Protein AF-A0A6P8ZW72-F1 (afdb_monomer)

InterPro domains:
  IPR004217 Tim10-like [PF02953] (4-63)
  IPR035427 Tim10-like domain superfamily [G3DSA:1.10.287.810] (1-94)
  IPR035427 Tim10-like domain superfamily [SSF144122] (9-77)
  IPR050673 Mitochondrial import inner membrane translocase subunit [PTHR13172] (3-97)

Foldseek 3Di:
DVVVVVVVVVVVVVLVVVLVVVLCVPQPDDDPDPDDDPSSVVSSVVSSVVSVVVVVVVVVVCVVCVVVVVVVVVVVVVVVVVVVVVVVVVPDDPPDDDDD

Structure (mmCIF, N/CA/C/O backbone):
data_AF-A0A6P8ZW72-F1
#
_entry.id   AF-A0A6P8ZW72-F1
#
loop_
_atom_site.group_PDB
_atom_site.id
_atom_site.type_symbol
_atom_site.label_atom_id
_atom_site.label_alt_id
_atom_site.label_comp_id
_atom_site.label_asym_id
_atom_site.label_entity_id
_atom_site.label_seq_id
_atom_site.pdbx_PDB_ins_code
_atom_site.Cartn_x
_atom_site.Cartn_y
_atom_site.Cartn_z
_atom_site.occupancy
_atom_site.B_iso_or_equiv
_atom_site.aut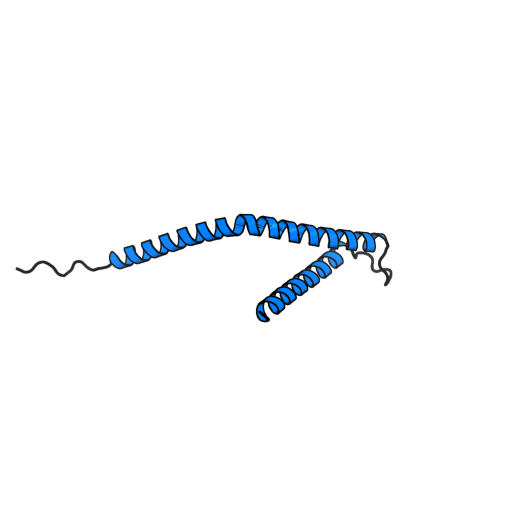h_seq_id
_atom_site.auth_comp_id
_atom_site.auth_asym_id
_atom_site.auth_atom_id
_atom_site.pdbx_PDB_model_num
ATOM 1 N N . MET A 1 1 ? 2.221 22.274 14.018 1.00 61.94 1 MET A N 1
ATOM 2 C CA . MET A 1 1 ? 1.961 21.868 12.617 1.00 61.94 1 MET A CA 1
ATOM 3 C C . MET A 1 1 ? 3.119 21.072 12.019 1.00 61.94 1 MET A C 1
ATOM 5 O O . MET A 1 1 ? 2.855 20.032 11.436 1.00 61.94 1 MET A O 1
ATOM 9 N N . GLU A 1 2 ? 4.376 21.474 12.228 1.00 83.38 2 GLU A N 1
ATOM 10 C CA . GLU A 1 2 ? 5.557 20.802 11.647 1.00 83.38 2 GLU A CA 1
ATOM 11 C C . GLU A 1 2 ? 5.722 19.316 12.040 1.00 83.38 2 GLU A C 1
ATOM 13 O O . GLU A 1 2 ? 6.011 18.479 11.189 1.00 83.38 2 GLU A O 1
ATOM 18 N N . GLN A 1 3 ? 5.423 18.942 13.295 1.00 86.31 3 GLN A N 1
ATOM 19 C CA . GLN A 1 3 ? 5.537 17.545 13.752 1.00 86.31 3 GLN A CA 1
ATOM 20 C C . GLN A 1 3 ? 4.623 16.558 13.005 1.00 86.31 3 GLN A C 1
ATOM 22 O O . GLN A 1 3 ? 5.002 15.405 12.803 1.00 86.31 3 GLN A O 1
ATOM 27 N N . ASN A 1 4 ? 3.438 16.995 12.566 1.00 89.94 4 ASN A N 1
ATOM 28 C CA . ASN A 1 4 ? 2.517 16.123 11.832 1.00 89.94 4 ASN A CA 1
ATOM 29 C C . ASN A 1 4 ? 3.032 15.856 10.415 1.00 89.94 4 ASN A C 1
ATOM 31 O O . ASN A 1 4 ? 2.969 14.725 9.945 1.00 89.94 4 ASN A O 1
ATOM 35 N N . ALA A 1 5 ? 3.598 16.873 9.760 1.00 92.25 5 ALA A N 1
ATOM 36 C CA . ALA A 1 5 ? 4.204 16.718 8.442 1.00 92.25 5 ALA A CA 1
ATOM 37 C C . ALA A 1 5 ? 5.413 15.768 8.487 1.00 92.25 5 ALA A C 1
ATOM 39 O O . ALA A 1 5 ? 5.516 14.873 7.651 1.00 92.25 5 ALA A O 1
ATOM 40 N N . LEU A 1 6 ? 6.273 15.901 9.505 1.00 93.94 6 LEU A N 1
ATOM 41 C CA . LEU A 1 6 ? 7.422 15.010 9.706 1.00 93.94 6 LEU A CA 1
ATOM 42 C C . LEU A 1 6 ? 7.001 13.559 9.967 1.00 93.94 6 LEU A C 1
ATOM 44 O O . LEU A 1 6 ? 7.606 12.637 9.421 1.00 93.94 6 LEU A O 1
ATOM 48 N N . ARG A 1 7 ? 5.946 13.344 10.765 1.00 93.94 7 ARG A N 1
ATOM 49 C CA . ARG A 1 7 ? 5.382 12.007 10.996 1.00 93.94 7 ARG A CA 1
ATOM 50 C C . ARG A 1 7 ? 4.851 11.394 9.700 1.00 93.94 7 ARG A C 1
ATOM 52 O O . ARG A 1 7 ? 5.284 10.310 9.334 1.00 93.94 7 ARG A O 1
ATOM 59 N N . ASN A 1 8 ? 4.008 12.122 8.970 1.00 92.44 8 ASN A N 1
ATOM 60 C CA . ASN A 1 8 ? 3.440 11.649 7.705 1.00 92.44 8 ASN A CA 1
ATOM 61 C C . ASN A 1 8 ? 4.529 11.308 6.677 1.00 92.44 8 ASN A C 1
ATOM 63 O O . ASN A 1 8 ? 4.420 10.321 5.953 1.00 92.44 8 ASN A O 1
ATOM 67 N N . PHE A 1 9 ? 5.599 12.106 6.626 1.00 95.56 9 PHE A N 1
ATOM 68 C CA . PHE A 1 9 ? 6.725 11.847 5.737 1.00 95.56 9 PHE A CA 1
ATOM 69 C C . PHE A 1 9 ? 7.497 10.585 6.135 1.00 95.56 9 PHE A C 1
ATOM 71 O 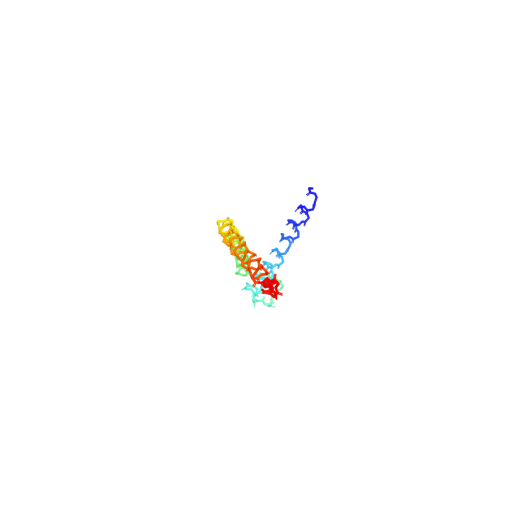O . PHE A 1 9 ? 7.825 9.765 5.279 1.00 95.56 9 PHE A O 1
ATOM 78 N N . LYS A 1 10 ? 7.739 10.384 7.436 1.00 96.31 10 LYS A N 1
ATOM 79 C CA . LYS A 1 10 ? 8.352 9.153 7.947 1.00 96.31 10 LYS A CA 1
ATOM 80 C C . LYS A 1 10 ? 7.515 7.923 7.589 1.00 96.31 10 LYS A C 1
ATOM 82 O O . LYS A 1 10 ? 8.076 6.938 7.113 1.00 96.31 10 LYS A O 1
ATOM 87 N N . ASP A 1 11 ? 6.202 7.994 7.775 1.00 94.19 11 ASP A N 1
ATOM 88 C CA . ASP A 1 11 ? 5.290 6.885 7.486 1.00 94.19 11 ASP A CA 1
ATOM 89 C C . ASP A 1 11 ? 5.264 6.572 5.978 1.00 94.19 11 ASP A C 1
ATOM 91 O O . ASP A 1 11 ? 5.315 5.409 5.573 1.00 94.19 11 ASP A O 1
ATOM 95 N N . PHE A 1 12 ? 5.292 7.606 5.128 1.00 95.25 12 PHE A N 1
ATOM 96 C CA . PHE A 1 12 ? 5.430 7.449 3.679 1.00 95.25 12 PHE A CA 1
ATOM 97 C C . PHE A 1 12 ? 6.735 6.740 3.291 1.00 95.25 12 PHE A C 1
ATOM 99 O O . PHE A 1 12 ? 6.709 5.798 2.500 1.00 95.25 12 PHE A O 1
ATOM 106 N N . LEU A 1 13 ? 7.872 7.146 3.864 1.00 96.56 13 LEU A N 1
ATOM 107 C CA . LEU A 1 13 ? 9.162 6.508 3.587 1.00 96.56 13 LEU A CA 1
ATOM 108 C C . LEU A 1 13 ? 9.194 5.048 4.048 1.00 96.56 13 LEU A C 1
ATOM 110 O O . LEU A 1 13 ? 9.747 4.192 3.358 1.00 96.56 13 LEU A O 1
ATOM 114 N N . GLN A 1 14 ? 8.585 4.741 5.194 1.00 96.38 14 GLN A N 1
ATOM 115 C CA . GLN A 1 14 ? 8.460 3.363 5.665 1.00 96.38 14 GLN A CA 1
ATOM 116 C C . GLN A 1 14 ? 7.638 2.510 4.692 1.00 96.38 14 GLN A C 1
ATOM 118 O O . GLN A 1 14 ? 8.069 1.411 4.340 1.00 96.38 14 GLN A O 1
ATOM 123 N N . LEU A 1 15 ? 6.509 3.032 4.202 1.00 95.81 15 LEU A N 1
ATOM 124 C CA . LEU A 1 15 ? 5.691 2.355 3.197 1.00 95.81 15 LEU A CA 1
ATOM 125 C C . LEU A 1 15 ? 6.455 2.153 1.883 1.00 95.81 15 LEU A C 1
ATOM 127 O O . LEU A 1 15 ? 6.416 1.060 1.319 1.00 95.81 15 LEU A O 1
ATOM 131 N N . TYR A 1 16 ? 7.171 3.179 1.415 1.00 97.25 16 TYR A N 1
ATOM 132 C CA . TYR A 1 16 ? 7.986 3.107 0.204 1.00 97.25 16 TYR A CA 1
ATOM 133 C C . TYR A 1 16 ? 9.052 2.010 0.308 1.00 97.25 16 TYR A C 1
ATOM 135 O O . TYR A 1 16 ? 9.156 1.166 -0.584 1.00 97.25 16 TYR A O 1
ATOM 143 N N . ASN A 1 17 ? 9.800 1.972 1.414 1.00 97.25 17 ASN A N 1
ATOM 144 C CA . ASN A 1 17 ? 10.842 0.969 1.636 1.00 97.25 17 ASN A CA 1
ATOM 145 C C . ASN A 1 17 ? 10.264 -0.449 1.689 1.00 97.25 17 ASN A C 1
ATOM 147 O O . ASN A 1 17 ? 10.791 -1.359 1.050 1.00 97.25 17 ASN A O 1
ATOM 151 N N . TYR A 1 18 ? 9.152 -0.630 2.404 1.00 97.00 18 TYR A N 1
ATOM 152 C CA . TYR A 1 18 ? 8.477 -1.922 2.497 1.00 97.00 18 TYR A CA 1
ATOM 153 C C . TYR A 1 18 ? 7.954 -2.406 1.137 1.00 97.00 18 TYR A C 1
ATOM 155 O O . TYR A 1 18 ? 8.165 -3.562 0.764 1.00 97.00 18 TYR A O 1
ATOM 163 N N . MET A 1 19 ? 7.306 -1.519 0.377 1.00 97.31 19 MET A N 1
ATOM 164 C CA . MET A 1 19 ? 6.806 -1.819 -0.965 1.00 97.31 19 MET A CA 1
ATOM 165 C C . MET A 1 19 ? 7.953 -2.183 -1.912 1.00 97.31 19 MET A C 1
ATOM 167 O O . MET A 1 19 ? 7.866 -3.186 -2.613 1.00 97.31 19 MET A O 1
ATOM 171 N N . SER A 1 20 ? 9.041 -1.411 -1.890 1.00 97.38 20 SER A N 1
ATOM 172 C CA . SER A 1 20 ? 10.208 -1.631 -2.752 1.00 97.38 20 SER A CA 1
ATOM 173 C C . SER A 1 20 ? 10.854 -2.990 -2.479 1.00 97.38 20 SER A C 1
ATOM 175 O O . SER A 1 20 ? 11.082 -3.760 -3.408 1.00 97.38 20 SER A O 1
ATOM 177 N N . HIS A 1 21 ? 11.069 -3.325 -1.202 1.00 97.81 21 HIS A N 1
ATOM 178 C CA . HIS A 1 21 ? 11.596 -4.629 -0.794 1.00 97.81 21 HIS A CA 1
ATOM 179 C C . HIS A 1 21 ? 10.676 -5.781 -1.226 1.00 97.81 21 HIS A C 1
ATOM 181 O O . HIS A 1 21 ? 11.130 -6.768 -1.799 1.00 97.81 21 HIS A O 1
ATOM 187 N N . THR A 1 22 ? 9.370 -5.645 -0.987 1.00 97.88 22 THR A N 1
ATOM 188 C CA . THR A 1 22 ? 8.387 -6.690 -1.305 1.00 97.88 22 THR A CA 1
ATOM 189 C C . THR A 1 22 ? 8.269 -6.928 -2.809 1.00 97.88 22 THR A C 1
ATOM 191 O O . THR A 1 22 ? 8.238 -8.076 -3.249 1.00 97.88 22 THR A O 1
ATOM 194 N N . CYS A 1 23 ? 8.222 -5.865 -3.615 1.00 98.19 23 CYS A N 1
ATOM 195 C CA . CYS A 1 23 ? 8.135 -6.005 -5.066 1.00 98.19 23 CYS A CA 1
ATOM 196 C C . CYS A 1 23 ? 9.431 -6.556 -5.662 1.00 98.19 23 CYS A C 1
ATOM 198 O O . CYS A 1 23 ? 9.355 -7.412 -6.536 1.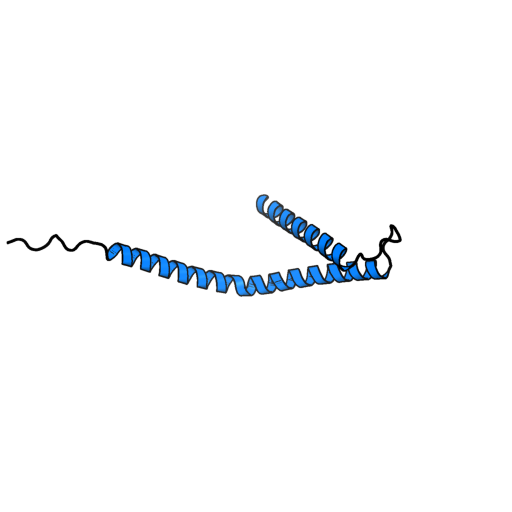00 98.19 23 CYS A O 1
ATOM 200 N N . PHE A 1 24 ? 10.600 -6.155 -5.153 1.00 97.50 24 PHE A N 1
ATOM 201 C CA . PHE A 1 24 ? 11.869 -6.750 -5.572 1.00 97.50 24 PHE A CA 1
ATOM 202 C C . PHE A 1 24 ? 11.894 -8.261 -5.304 1.00 97.50 24 PHE A C 1
ATOM 204 O O . PHE A 1 24 ? 12.115 -9.036 -6.226 1.00 97.50 24 PHE A O 1
ATOM 211 N N . GLN A 1 25 ? 11.572 -8.686 -4.077 1.00 97.38 25 GLN A N 1
ATOM 212 C CA . GLN A 1 25 ? 11.605 -10.101 -3.689 1.00 97.38 25 GLN A CA 1
ATOM 213 C C . GLN A 1 25 ? 10.617 -10.978 -4.481 1.00 97.38 25 GLN A C 1
ATOM 215 O O . GLN A 1 25 ? 10.878 -12.161 -4.683 1.00 97.38 25 GLN A O 1
ATOM 220 N N . ASN A 1 26 ? 9.479 -10.421 -4.904 1.00 97.25 26 ASN A N 1
ATOM 221 C CA . ASN A 1 26 ? 8.436 -11.179 -5.599 1.00 97.25 26 ASN A CA 1
ATOM 222 C C . ASN A 1 26 ? 8.552 -11.144 -7.129 1.00 97.25 26 ASN A C 1
ATOM 224 O O . ASN A 1 26 ? 8.090 -12.081 -7.777 1.00 97.25 26 ASN A O 1
ATOM 228 N N . CYS A 1 27 ? 9.095 -10.066 -7.704 1.00 97.94 27 CYS A N 1
ATOM 229 C CA . CYS A 1 27 ? 9.103 -9.854 -9.152 1.00 97.94 27 CYS A CA 1
ATOM 230 C C . CYS A 1 27 ? 10.476 -10.025 -9.798 1.00 97.94 27 CYS A C 1
ATOM 232 O O . CYS A 1 27 ? 10.515 -10.439 -10.949 1.00 97.94 27 CYS A O 1
ATOM 234 N N . VAL A 1 28 ? 11.573 -9.712 -9.099 1.00 96.62 28 VAL A N 1
ATOM 235 C CA . VAL A 1 28 ? 12.920 -9.829 -9.671 1.00 96.62 28 VAL A CA 1
ATOM 236 C C . VAL A 1 28 ? 13.445 -11.227 -9.389 1.00 96.62 28 VAL A C 1
ATOM 238 O O . VAL A 1 28 ? 13.759 -11.576 -8.250 1.00 96.62 28 VAL A O 1
ATOM 241 N N . ASN A 1 29 ? 13.491 -12.046 -10.432 1.00 94.50 29 ASN A N 1
ATOM 242 C CA . ASN A 1 29 ? 13.863 -13.455 -10.348 1.00 94.50 29 ASN A CA 1
ATOM 243 C C . ASN A 1 29 ? 14.972 -13.836 -11.338 1.00 94.50 29 ASN A C 1
ATOM 245 O O . ASN A 1 29 ? 15.594 -14.889 -11.177 1.00 94.50 29 ASN A O 1
ATOM 249 N N . ASN A 1 30 ? 15.252 -12.979 -12.319 1.00 92.69 30 ASN A N 1
ATOM 250 C CA . ASN A 1 30 ? 16.264 -13.188 -13.330 1.00 92.69 30 ASN A CA 1
ATOM 251 C C . ASN A 1 30 ? 17.480 -12.292 -13.059 1.00 92.69 30 ASN A C 1
ATOM 253 O O . ASN A 1 30 ? 17.387 -11.072 -13.020 1.00 92.69 30 ASN A O 1
ATOM 257 N N . PHE A 1 31 ? 18.651 -12.916 -12.919 1.00 94.94 31 PHE A N 1
ATOM 258 C CA . PHE A 1 31 ? 19.919 -12.222 -12.672 1.00 94.94 31 PHE A CA 1
ATOM 259 C C . PHE A 1 31 ? 20.947 -12.447 -13.793 1.00 94.94 31 PHE A C 1
ATOM 261 O O . PHE A 1 31 ? 22.146 -12.268 -13.581 1.00 94.94 31 PHE A O 1
ATOM 268 N N . TYR A 1 32 ? 20.505 -12.862 -14.987 1.00 93.62 32 TYR A N 1
ATOM 269 C CA . TYR A 1 32 ? 21.387 -13.042 -16.146 1.00 93.62 32 TYR A CA 1
ATOM 270 C C . TYR A 1 32 ? 21.803 -11.708 -16.792 1.00 93.62 32 TYR A C 1
ATOM 272 O O . TYR A 1 32 ? 22.854 -11.646 -17.432 1.00 93.62 32 TYR A O 1
ATOM 280 N N . SER A 1 33 ? 21.018 -10.641 -16.613 1.00 93.06 33 SER A N 1
ATOM 281 C CA . SER A 1 33 ? 21.302 -9.278 -17.079 1.00 93.06 33 SER A CA 1
ATOM 282 C C . SER A 1 33 ? 21.219 -8.267 -15.93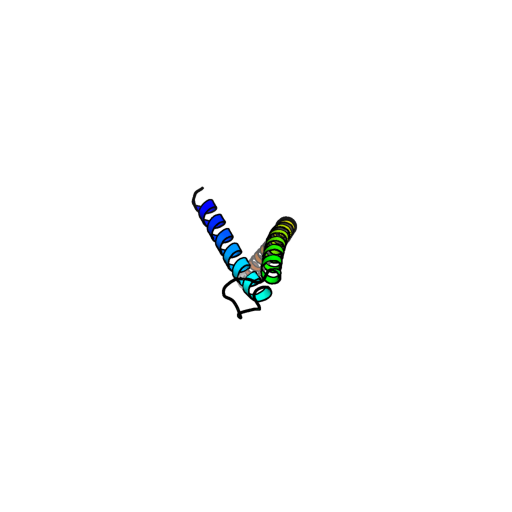9 1.00 93.06 33 SER A C 1
ATOM 284 O O . SER A 1 33 ? 20.631 -8.523 -14.893 1.00 93.06 33 SER A O 1
ATOM 286 N N . ARG A 1 34 ? 21.832 -7.095 -16.144 1.00 93.56 34 ARG A N 1
ATOM 287 C CA . ARG A 1 34 ? 21.706 -5.958 -15.221 1.00 93.56 34 ARG A CA 1
ATOM 288 C C . ARG A 1 34 ? 20.355 -5.247 -15.356 1.00 93.56 34 ARG A C 1
ATOM 290 O O . ARG A 1 34 ? 19.887 -4.659 -14.386 1.00 93.56 34 ARG A O 1
ATOM 297 N N . ASP A 1 35 ? 19.783 -5.272 -16.553 1.00 94.88 35 ASP A N 1
ATOM 298 C CA . ASP A 1 35 ? 18.487 -4.671 -16.850 1.00 94.88 35 ASP A CA 1
ATOM 299 C C . ASP A 1 35 ? 17.361 -5.655 -16.519 1.00 94.88 35 ASP A C 1
ATOM 301 O O . ASP A 1 35 ? 17.555 -6.870 -16.644 1.00 94.88 35 ASP A O 1
ATOM 305 N N . LEU A 1 36 ? 16.206 -5.120 -16.110 1.00 94.19 36 LEU A N 1
ATOM 306 C CA . LEU A 1 36 ? 15.008 -5.920 -15.862 1.00 94.19 36 LEU A CA 1
ATOM 307 C C . LEU A 1 36 ? 14.476 -6.489 -17.177 1.00 94.19 36 LEU A C 1
ATOM 309 O O . LEU A 1 36 ? 14.469 -5.818 -18.212 1.00 94.19 36 LEU A O 1
ATOM 313 N N . ALA A 1 37 ? 13.980 -7.720 -17.122 1.00 95.00 37 ALA A N 1
ATOM 314 C CA . ALA A 1 37 ? 13.226 -8.282 -18.231 1.00 95.00 37 ALA A CA 1
ATOM 315 C C . ALA A 1 37 ? 11.811 -7.664 -18.303 1.00 95.00 37 ALA A C 1
ATOM 317 O O . ALA A 1 37 ? 11.265 -7.180 -17.311 1.00 95.00 37 ALA A O 1
ATOM 318 N N . SER A 1 38 ? 11.193 -7.666 -19.489 1.00 95.69 38 SER A N 1
ATOM 319 C CA . SER A 1 38 ? 9.891 -7.007 -19.721 1.00 95.69 38 SER A CA 1
ATOM 320 C C . SER A 1 38 ? 8.758 -7.550 -18.832 1.00 95.69 38 SER A C 1
ATOM 322 O O . SER A 1 38 ? 7.836 -6.819 -18.462 1.00 95.69 38 SER A O 1
ATOM 324 N N . ASP A 1 39 ? 8.820 -8.829 -18.473 1.00 96.06 39 ASP A N 1
ATOM 325 C CA . ASP A 1 39 ? 7.914 -9.478 -17.530 1.00 96.06 39 ASP A CA 1
ATOM 326 C C . ASP A 1 39 ? 8.138 -9.010 -16.084 1.00 96.06 39 ASP A C 1
ATOM 328 O O . ASP A 1 39 ? 7.161 -8.755 -15.374 1.00 96.06 39 ASP A O 1
ATOM 332 N N . GLU A 1 40 ? 9.392 -8.824 -15.666 1.00 97.38 40 GLU A N 1
ATOM 333 C CA . GLU A 1 40 ? 9.739 -8.261 -14.355 1.00 97.38 40 GLU A CA 1
ATOM 334 C C . GLU A 1 40 ? 9.281 -6.801 -14.236 1.00 97.38 40 GLU A C 1
ATOM 336 O O . GLU A 1 40 ? 8.675 -6.430 -13.229 1.00 97.38 40 GLU A O 1
ATOM 341 N N . GLU A 1 41 ? 9.480 -5.985 -15.278 1.00 96.88 41 GLU A N 1
ATOM 342 C CA . GLU A 1 41 ? 8.995 -4.597 -15.328 1.00 96.88 41 GLU A CA 1
ATOM 343 C C . GLU A 1 41 ? 7.471 -4.522 -15.143 1.00 96.88 41 GLU A C 1
ATOM 345 O O . GLU A 1 41 ? 6.968 -3.779 -14.293 1.00 96.88 41 GLU A O 1
ATOM 350 N N . ASN A 1 42 ? 6.725 -5.341 -15.892 1.00 98.06 42 ASN A N 1
ATOM 351 C CA . ASN A 1 42 ? 5.270 -5.417 -15.778 1.00 98.06 42 ASN A CA 1
ATOM 352 C C . ASN A 1 42 ? 4.830 -5.933 -14.394 1.00 98.06 42 ASN A C 1
ATOM 354 O O . ASN A 1 42 ? 3.874 -5.422 -13.806 1.00 98.06 42 ASN A O 1
ATOM 358 N N . CYS A 1 43 ? 5.540 -6.918 -13.832 1.00 98.25 43 CYS A N 1
ATOM 359 C CA . CYS A 1 43 ? 5.274 -7.415 -12.484 1.00 98.25 43 CYS A CA 1
ATOM 360 C C . CYS A 1 43 ? 5.447 -6.315 -11.430 1.00 98.25 43 CYS A C 1
ATOM 362 O O . CYS A 1 43 ? 4.567 -6.143 -10.58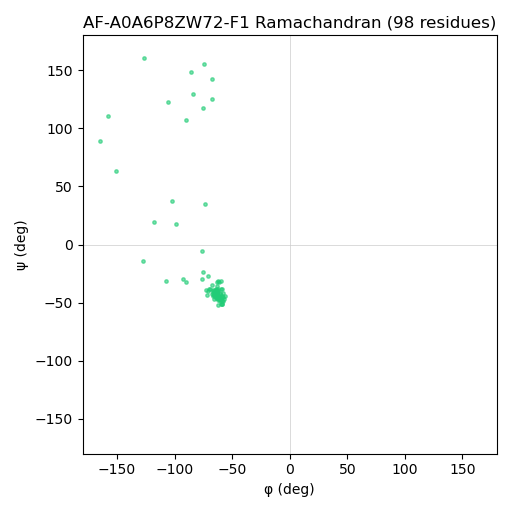2 1.00 98.25 43 CYS A O 1
ATOM 364 N N . VAL A 1 44 ? 6.538 -5.544 -11.487 1.00 98.00 44 VAL A N 1
ATOM 365 C CA . VAL A 1 44 ? 6.821 -4.468 -10.524 1.00 98.00 44 VAL A CA 1
ATOM 366 C C . VAL A 1 44 ? 5.753 -3.370 -10.590 1.00 98.00 44 VAL A C 1
ATOM 368 O O . VAL A 1 44 ? 5.268 -2.937 -9.540 1.00 98.00 44 VAL A O 1
ATOM 371 N N . ASP A 1 45 ? 5.312 -2.971 -11.787 1.00 98.06 45 ASP A N 1
ATOM 372 C CA . ASP A 1 45 ? 4.234 -1.983 -11.958 1.00 98.06 45 ASP A CA 1
ATOM 373 C C . ASP A 1 45 ? 2.903 -2.472 -11.353 1.00 98.06 45 ASP A C 1
ATOM 375 O O . ASP A 1 45 ? 2.243 -1.764 -10.579 1.00 98.06 45 ASP A O 1
ATOM 379 N N . LEU A 1 46 ? 2.524 -3.725 -11.622 1.00 98.19 46 LEU A N 1
ATOM 380 C CA . LEU A 1 46 ? 1.332 -4.337 -11.031 1.00 98.19 46 LEU A CA 1
ATOM 381 C C . LEU A 1 46 ? 1.454 -4.491 -9.510 1.00 98.19 46 LEU A C 1
ATOM 383 O O . LEU A 1 46 ? 0.482 -4.242 -8.788 1.00 98.19 46 LEU A O 1
ATOM 387 N N . CYS A 1 47 ? 2.634 -4.867 -9.015 1.00 98.31 47 CYS A N 1
ATOM 388 C CA . CYS A 1 47 ? 2.928 -4.999 -7.593 1.00 98.31 47 CYS A CA 1
ATOM 389 C C . CYS A 1 47 ? 2.730 -3.664 -6.868 1.00 98.31 47 CYS A C 1
ATOM 391 O O . CYS A 1 47 ? 1.956 -3.598 -5.908 1.00 98.31 47 CYS A O 1
ATOM 393 N N . ALA A 1 48 ? 3.327 -2.581 -7.372 1.00 97.75 48 ALA A N 1
ATOM 394 C CA . ALA A 1 48 ? 3.176 -1.245 -6.804 1.00 97.75 48 ALA A CA 1
ATOM 395 C C . ALA A 1 48 ? 1.706 -0.789 -6.808 1.00 97.75 48 ALA A C 1
ATOM 397 O O . ALA A 1 48 ? 1.170 -0.380 -5.772 1.00 97.75 48 ALA A O 1
ATOM 398 N N . LYS A 1 49 ? 0.998 -0.947 -7.938 1.00 97.94 49 LYS A N 1
ATOM 399 C CA . LYS A 1 49 ? -0.440 -0.630 -8.044 1.00 97.94 49 LYS A CA 1
ATOM 400 C C . LYS A 1 49 ? -1.278 -1.413 -7.036 1.00 97.94 49 LYS A C 1
ATOM 402 O O . LYS A 1 49 ? -2.198 -0.855 -6.430 1.00 97.94 49 LYS A O 1
ATOM 407 N N . LYS A 1 50 ? -0.984 -2.702 -6.847 1.00 98.00 50 LYS A N 1
ATOM 408 C CA . LYS A 1 50 ? -1.677 -3.557 -5.878 1.00 98.00 50 LYS A CA 1
ATOM 409 C C . LYS A 1 50 ? -1.402 -3.098 -4.449 1.00 98.00 50 LYS A C 1
ATOM 411 O O . LYS A 1 50 ? -2.359 -2.933 -3.697 1.00 98.00 50 LYS A O 1
ATOM 416 N N . HIS A 1 51 ? -0.147 -2.830 -4.093 1.00 96.94 51 HIS A N 1
ATOM 417 C CA . HIS A 1 51 ? 0.221 -2.341 -2.763 1.00 96.94 51 HIS A CA 1
ATOM 418 C C . HIS A 1 51 ? -0.475 -1.023 -2.416 1.00 96.94 51 HIS A C 1
ATOM 420 O O . HIS A 1 51 ? -1.042 -0.914 -1.332 1.00 96.94 51 HIS A O 1
ATOM 426 N N . ILE A 1 52 ? -0.522 -0.061 -3.341 1.00 96.44 52 ILE A N 1
ATOM 427 C CA . ILE A 1 52 ? -1.206 1.224 -3.121 1.00 96.44 52 ILE A CA 1
ATOM 428 C C . ILE A 1 52 ? -2.709 1.013 -2.891 1.00 96.44 52 ILE A C 1
ATOM 430 O O . ILE A 1 52 ? -3.271 1.528 -1.923 1.00 96.44 52 ILE A O 1
ATOM 434 N N . LYS A 1 53 ? -3.371 0.216 -3.742 1.00 97.69 53 LYS A N 1
ATOM 435 C CA . LYS A 1 53 ? -4.809 -0.080 -3.601 1.00 97.69 53 LYS A CA 1
ATOM 436 C C . LYS A 1 53 ? -5.122 -0.799 -2.290 1.00 97.69 53 LYS A C 1
ATOM 438 O O . LYS A 1 53 ? -6.098 -0.456 -1.626 1.00 97.69 53 LYS A O 1
ATOM 443 N N . VAL A 1 54 ? -4.299 -1.778 -1.916 1.00 96.62 54 VAL A N 1
ATOM 444 C CA . VAL A 1 54 ? -4.443 -2.510 -0.652 1.00 96.62 54 VAL A CA 1
ATOM 445 C C . VAL A 1 54 ? -4.238 -1.570 0.528 1.00 96.62 54 VAL A C 1
ATOM 447 O O . VAL A 1 54 ? -5.078 -1.558 1.419 1.00 96.62 54 VAL A O 1
ATOM 450 N N . ASN A 1 55 ? -3.202 -0.729 0.511 1.00 94.88 55 ASN A N 1
ATOM 451 C CA . ASN A 1 55 ? -2.949 0.244 1.570 1.00 94.88 55 ASN A CA 1
ATOM 452 C C . ASN A 1 55 ? -4.153 1.179 1.781 1.00 94.88 55 ASN A C 1
ATOM 454 O O . ASN A 1 55 ? -4.625 1.338 2.905 1.00 94.88 55 ASN A O 1
ATOM 458 N N . HIS A 1 56 ? -4.725 1.722 0.700 1.00 96.19 56 HIS A N 1
ATOM 459 C CA . HIS A 1 56 ? -5.933 2.548 0.788 1.00 96.19 56 HIS A CA 1
ATOM 460 C C . HIS A 1 56 ? -7.147 1.772 1.306 1.00 96.19 56 HIS A C 1
ATOM 462 O O . HIS A 1 56 ? -7.897 2.289 2.133 1.00 96.19 56 HIS A O 1
ATOM 468 N N . LYS A 1 57 ? -7.350 0.526 0.857 1.00 97.44 57 LYS A N 1
ATOM 469 C CA . LYS A 1 57 ? -8.479 -0.293 1.316 1.00 97.44 57 LYS A CA 1
ATOM 470 C C . LYS A 1 57 ? -8.359 -0.642 2.799 1.00 97.44 57 LYS A C 1
ATOM 472 O O . LYS A 1 57 ? -9.354 -0.542 3.512 1.00 97.44 57 LYS A O 1
ATOM 477 N N . VAL A 1 58 ? -7.164 -1.017 3.258 1.00 96.31 58 VAL A N 1
ATOM 478 C CA . VAL A 1 58 ? -6.881 -1.306 4.671 1.00 96.31 58 VAL A CA 1
ATOM 479 C C . VAL A 1 58 ? -7.119 -0.064 5.518 1.00 96.31 58 VAL A C 1
ATOM 481 O O . VAL A 1 58 ? -7.805 -0.165 6.528 1.00 96.31 58 VAL A O 1
ATOM 484 N N . MET A 1 59 ? -6.647 1.108 5.083 1.00 94.62 59 MET A N 1
ATOM 485 C CA . MET A 1 59 ? -6.923 2.359 5.792 1.00 94.62 59 MET A CA 1
ATOM 486 C C . MET A 1 59 ? -8.416 2.688 5.846 1.00 94.62 59 MET A C 1
ATOM 488 O O . MET A 1 59 ? -8.900 3.089 6.899 1.00 94.62 59 MET A O 1
ATOM 492 N N . GLY A 1 60 ? -9.169 2.458 4.766 1.00 96.62 60 GLY A N 1
ATOM 493 C CA . GLY A 1 60 ? -10.626 2.629 4.773 1.00 96.62 60 GLY A CA 1
ATOM 494 C C . GLY A 1 60 ? -11.310 1.750 5.824 1.00 96.62 60 GLY A C 1
ATOM 495 O O . GLY A 1 60 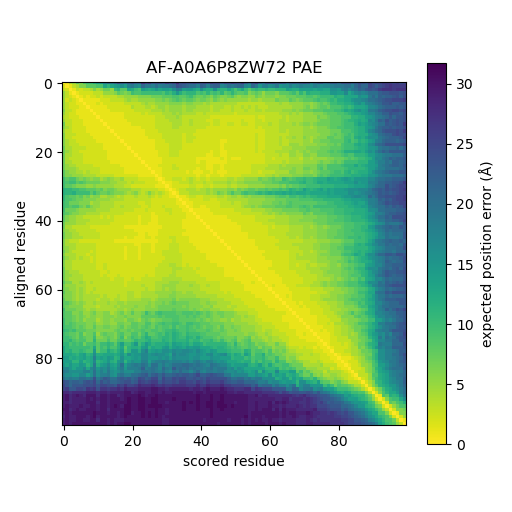? -12.030 2.253 6.680 1.00 96.62 60 GLY A O 1
ATOM 496 N N . VAL A 1 61 ? -11.005 0.449 5.824 1.00 97.00 61 VAL A N 1
ATOM 497 C CA . VAL A 1 61 ? -11.553 -0.503 6.808 1.00 97.00 61 VAL A CA 1
ATOM 498 C C . VAL A 1 61 ? -11.114 -0.153 8.233 1.00 97.00 61 VAL A C 1
ATOM 500 O O . VAL A 1 61 ? -11.897 -0.244 9.174 1.00 97.00 61 VAL A O 1
ATOM 503 N N . PHE A 1 62 ? -9.867 0.277 8.411 1.00 95.88 62 PHE A N 1
ATOM 504 C CA . PHE A 1 62 ? -9.351 0.695 9.707 1.00 95.88 62 PHE A CA 1
ATOM 505 C C . PHE A 1 62 ? -10.108 1.906 10.256 1.00 95.88 62 PHE A C 1
ATOM 507 O O . PHE A 1 62 ? -10.495 1.899 11.420 1.00 95.88 62 PHE A O 1
ATOM 514 N N . MET A 1 63 ? -10.378 2.914 9.424 1.00 95.69 63 MET A N 1
ATOM 515 C CA . MET A 1 63 ? -11.153 4.091 9.825 1.00 95.69 63 MET A CA 1
ATOM 516 C C . MET A 1 63 ? -12.598 3.744 10.211 1.00 95.69 63 MET A C 1
ATOM 518 O O . MET A 1 63 ? -13.144 4.373 11.114 1.00 95.69 63 MET A O 1
ATOM 522 N N . GLU A 1 64 ? -13.197 2.732 9.579 1.00 95.38 64 GLU A N 1
ATOM 523 C CA . GLU A 1 64 ? -14.537 2.234 9.919 1.00 95.38 64 GLU A CA 1
ATOM 524 C C . GLU A 1 64 ? -14.558 1.467 11.254 1.00 95.38 64 GLU A C 1
ATOM 526 O O . GLU A 1 64 ? -15.459 1.654 12.072 1.00 95.38 64 GLU A O 1
ATOM 531 N N . LEU A 1 65 ? -13.566 0.605 11.498 1.00 96.38 65 LEU A N 1
ATOM 532 C CA . LEU A 1 65 ? -13.567 -0.314 12.643 1.00 96.38 65 LEU A CA 1
ATOM 533 C C . LEU A 1 65 ? -12.907 0.257 13.902 1.00 96.38 65 LEU A C 1
ATOM 535 O O . LEU A 1 65 ? -13.311 -0.080 15.018 1.00 96.38 65 LEU A O 1
ATOM 539 N N . GLN A 1 66 ? -11.895 1.111 13.750 1.00 95.19 66 GLN A N 1
ATOM 540 C CA . GLN A 1 66 ? -11.107 1.625 14.869 1.00 95.19 66 GLN A CA 1
ATOM 541 C C . GLN A 1 66 ? -11.965 2.324 15.942 1.00 95.19 66 GLN A C 1
ATOM 543 O O . GLN A 1 66 ? -11.747 2.030 17.118 1.00 95.19 66 GLN A O 1
ATOM 548 N N . PRO A 1 67 ? -12.954 3.185 15.616 1.00 95.31 67 PRO A N 1
ATOM 549 C CA . PRO A 1 67 ? -13.779 3.832 16.636 1.00 95.31 67 PRO A CA 1
ATOM 550 C C . PRO A 1 67 ? -14.562 2.828 17.490 1.00 95.31 67 PRO A C 1
ATOM 552 O O . PRO A 1 67 ? -14.584 2.949 18.712 1.00 95.31 67 PRO A O 1
ATOM 555 N N . MET A 1 68 ? -15.148 1.799 16.865 1.00 94.38 68 MET A N 1
ATOM 556 C CA . MET A 1 68 ? -15.889 0.757 17.585 1.00 94.38 68 MET A CA 1
ATOM 557 C C . MET A 1 68 ? -14.978 -0.030 18.531 1.00 94.38 68 MET A C 1
ATOM 559 O O . MET A 1 68 ? -15.335 -0.269 19.684 1.00 94.38 68 MET A O 1
ATOM 563 N N . ILE A 1 69 ? -13.779 -0.390 18.066 1.00 94.69 69 ILE A N 1
ATOM 564 C CA . ILE A 1 69 ? -12.788 -1.115 18.871 1.00 94.69 69 ILE A CA 1
ATOM 565 C C . ILE A 1 69 ? -12.312 -0.262 20.056 1.00 94.69 69 ILE A C 1
ATOM 567 O O . ILE A 1 69 ? -12.197 -0.771 21.170 1.00 94.69 69 ILE A O 1
ATOM 571 N N . ILE A 1 70 ? -12.047 1.030 19.835 1.00 95.31 70 ILE A N 1
ATOM 572 C CA . ILE A 1 70 ? -11.612 1.954 20.892 1.00 95.31 70 ILE A CA 1
ATOM 573 C C . ILE A 1 70 ? -12.716 2.152 21.934 1.00 95.31 70 ILE A C 1
ATOM 575 O O . ILE A 1 70 ? -12.420 2.077 23.124 1.00 95.31 70 ILE A O 1
ATOM 579 N N . ASN A 1 71 ? -13.968 2.349 21.510 1.00 93.44 71 ASN A N 1
ATOM 580 C CA . ASN A 1 71 ? -15.100 2.515 22.426 1.00 93.44 71 ASN A CA 1
ATOM 581 C C . ASN A 1 71 ? -15.282 1.280 23.310 1.00 93.44 71 ASN A C 1
ATOM 583 O O . ASN A 1 71 ? -15.311 1.404 24.532 1.00 93.44 71 ASN A O 1
ATOM 587 N N . LYS A 1 72 ? -15.284 0.085 22.707 1.00 94.38 72 LYS A N 1
ATOM 588 C CA . LYS A 1 72 ? -15.377 -1.172 23.455 1.00 94.38 72 LYS A CA 1
ATOM 589 C C . LYS A 1 72 ? -14.235 -1.320 24.468 1.00 94.38 72 LYS A C 1
ATOM 591 O O . LYS A 1 72 ? -14.475 -1.653 25.624 1.00 94.38 72 LYS A O 1
ATOM 596 N N . ARG A 1 73 ? -12.995 -1.015 24.065 1.00 93.00 73 ARG A N 1
ATOM 597 C CA . ARG A 1 73 ? -11.843 -1.037 24.984 1.00 93.00 73 ARG A CA 1
ATOM 598 C C . ARG A 1 73 ? -11.961 -0.021 26.118 1.00 93.00 73 ARG A C 1
ATOM 600 O O . ARG A 1 73 ? -11.503 -0.307 27.220 1.00 93.00 73 ARG A O 1
ATOM 607 N N . MET A 1 74 ? -12.533 1.154 25.864 1.00 92.38 74 MET A N 1
ATOM 608 C CA . MET A 1 74 ? -12.751 2.157 26.907 1.00 92.38 74 MET A CA 1
ATOM 609 C C . MET A 1 74 ? -13.775 1.663 27.938 1.00 92.38 74 MET A C 1
ATOM 611 O O . MET A 1 74 ? -13.537 1.788 29.135 1.00 92.38 74 MET A O 1
ATOM 615 N N . GLU A 1 75 ? -14.879 1.064 27.489 1.00 92.25 75 GLU A N 1
ATOM 616 C CA . GLU A 1 75 ? -15.906 0.494 28.371 1.00 92.25 75 GLU A CA 1
ATOM 617 C C . GLU A 1 75 ? -15.339 -0.620 29.260 1.00 92.25 75 GLU A C 1
ATOM 619 O O . GLU A 1 75 ? -15.540 -0.597 30.475 1.00 92.25 75 GLU A O 1
ATOM 624 N N . GLU A 1 76 ? -14.571 -1.548 28.680 1.00 92.44 76 GLU A N 1
ATOM 625 C CA . GLU A 1 76 ? -13.895 -2.626 29.415 1.00 92.44 76 GLU A CA 1
ATOM 626 C C . GLU A 1 76 ? -12.908 -2.073 30.459 1.00 92.44 76 GLU A C 1
ATOM 628 O O . GLU A 1 76 ? -12.872 -2.544 31.596 1.00 92.44 76 GLU A O 1
ATOM 633 N N . MET A 1 77 ? -12.141 -1.034 30.108 1.00 89.88 77 MET A N 1
ATOM 634 C CA . MET A 1 77 ? -11.201 -0.383 31.025 1.00 89.88 77 MET A CA 1
ATOM 635 C C . MET A 1 77 ? -11.916 0.336 32.176 1.00 89.88 77 MET A C 1
ATOM 637 O O . MET A 1 77 ? -11.485 0.226 33.322 1.00 89.88 77 MET A O 1
ATOM 641 N N . ASN A 1 78 ? -13.020 1.032 31.896 1.00 89.50 78 ASN A N 1
ATOM 642 C CA . ASN A 1 78 ? -13.813 1.709 32.921 1.00 89.50 78 ASN A CA 1
ATOM 643 C C . ASN A 1 78 ? -14.450 0.699 33.886 1.00 89.50 78 ASN A C 1
ATOM 645 O O . ASN A 1 78 ? -14.431 0.909 35.095 1.00 89.50 78 ASN A O 1
ATOM 649 N N . GLN A 1 79 ? -14.966 -0.423 33.375 1.00 90.00 79 GLN A N 1
ATOM 650 C CA . GLN A 1 79 ? -15.499 -1.502 34.212 1.00 90.00 79 GLN A CA 1
ATOM 651 C C . GLN A 1 79 ? -14.412 -2.146 35.078 1.00 90.00 79 GLN A C 1
ATOM 653 O O . GLN A 1 79 ? -14.641 -2.381 36.263 1.00 90.00 79 GLN A O 1
ATOM 658 N N . ALA A 1 80 ? -13.223 -2.390 34.521 1.00 89.88 80 ALA A N 1
ATOM 659 C CA . ALA A 1 80 ? -12.089 -2.908 35.282 1.00 89.88 80 ALA A CA 1
ATOM 660 C C . ALA A 1 80 ? -11.633 -1.924 36.375 1.00 89.88 80 ALA A C 1
ATOM 662 O O . ALA A 1 80 ? -11.362 -2.342 37.499 1.00 89.88 80 ALA A O 1
ATOM 663 N N . ALA A 1 81 ? -11.604 -0.620 36.079 1.00 87.56 81 ALA A N 1
ATOM 664 C CA . ALA A 1 81 ? -11.274 0.414 37.058 1.00 87.56 81 ALA A CA 1
ATOM 665 C C . ALA A 1 81 ? -12.288 0.449 38.216 1.00 87.56 81 ALA A C 1
ATOM 667 O O . ALA A 1 81 ? -11.883 0.437 39.377 1.00 87.56 81 ALA A O 1
ATOM 668 N N . LEU A 1 82 ? -13.591 0.391 37.913 1.00 86.94 82 LEU A N 1
ATOM 669 C CA . LEU A 1 82 ? -14.648 0.319 38.929 1.00 86.94 82 LEU A CA 1
ATOM 670 C C . LEU A 1 82 ? -14.549 -0.956 39.781 1.00 86.94 82 LEU A C 1
ATOM 672 O O . LEU A 1 82 ? -14.769 -0.897 40.987 1.00 86.94 82 LEU A O 1
ATOM 676 N N . GLN A 1 83 ? -14.191 -2.100 39.190 1.00 84.31 83 GLN A N 1
ATOM 677 C CA . GLN A 1 83 ? -13.985 -3.347 39.938 1.00 84.31 83 GLN A CA 1
ATOM 678 C C . GLN A 1 83 ? -12.777 -3.269 40.880 1.00 84.31 83 GLN A C 1
ATOM 680 O O . GLN A 1 83 ? -12.857 -3.760 42.003 1.00 84.31 83 GLN A O 1
ATOM 685 N N . ILE A 1 84 ? -11.677 -2.633 40.460 1.00 81.94 84 ILE A N 1
ATOM 686 C CA . ILE A 1 84 ? -10.506 -2.406 41.323 1.00 81.94 84 ILE A CA 1
ATOM 687 C C . ILE A 1 84 ? -10.870 -1.472 42.484 1.00 81.94 84 ILE A C 1
ATOM 689 O O . ILE A 1 84 ? -10.496 -1.743 43.624 1.00 81.94 84 ILE A O 1
ATOM 693 N N . GLU A 1 85 ? -11.636 -0.412 42.223 1.00 76.94 85 GLU A N 1
ATOM 694 C CA . GLU A 1 85 ? -12.096 0.520 43.257 1.00 76.94 85 GLU A CA 1
ATOM 695 C C . GLU A 1 85 ? -13.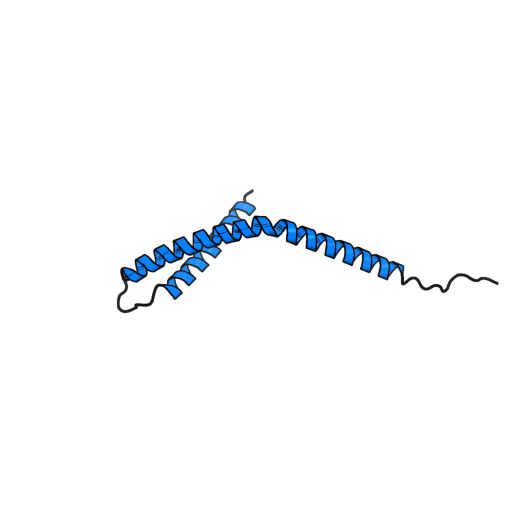062 -0.152 44.251 1.00 76.94 85 GLU A C 1
ATOM 697 O O . GLU A 1 85 ? -12.920 0.011 45.462 1.00 76.94 85 GLU A O 1
ATOM 702 N N . GLN A 1 86 ? -13.977 -1.001 43.769 1.00 72.00 86 GLN A N 1
ATOM 703 C CA . GLN A 1 86 ? -14.872 -1.805 44.613 1.00 72.00 86 GLN A CA 1
ATOM 704 C C . GLN A 1 86 ? -14.121 -2.864 45.434 1.00 72.00 86 GLN A C 1
ATOM 706 O O . GLN A 1 86 ? -14.432 -3.059 46.609 1.00 72.00 86 GLN A O 1
ATOM 711 N N . ALA A 1 87 ? -13.111 -3.522 44.858 1.00 73.12 87 ALA A N 1
ATOM 712 C CA . ALA A 1 87 ? -12.267 -4.479 45.574 1.00 73.12 87 ALA A CA 1
ATOM 713 C C . ALA A 1 87 ? -11.390 -3.795 46.639 1.00 73.12 87 ALA A C 1
ATOM 715 O O . ALA A 1 87 ? -11.180 -4.361 47.711 1.00 73.12 87 ALA A O 1
ATOM 716 N N . ALA A 1 88 ? -10.925 -2.567 46.383 1.00 68.88 88 ALA A N 1
ATOM 717 C CA . ALA A 1 88 ? -10.203 -1.759 47.363 1.00 68.88 88 ALA A CA 1
ATOM 718 C C . ALA A 1 88 ? -11.120 -1.266 48.500 1.00 68.88 88 ALA A C 1
ATOM 720 O O . ALA A 1 88 ? -10.713 -1.277 49.661 1.00 68.88 88 ALA A O 1
ATOM 721 N N . ALA A 1 89 ? -12.371 -0.896 48.199 1.00 60.91 89 ALA A N 1
ATOM 722 C CA . ALA A 1 89 ? -13.363 -0.508 49.206 1.00 60.91 89 ALA A CA 1
ATOM 723 C C . ALA A 1 89 ? -13.869 -1.698 50.051 1.00 60.91 89 ALA A C 1
ATOM 725 O O . ALA A 1 89 ? -14.238 -1.520 51.211 1.00 60.91 89 ALA A O 1
ATOM 726 N N . GLY A 1 90 ? -13.850 -2.919 49.502 1.00 54.03 90 GLY A N 1
ATOM 727 C CA . GLY A 1 90 ? -14.200 -4.158 50.206 1.00 54.03 90 GLY A CA 1
ATOM 728 C C . GLY A 1 90 ? -13.131 -4.692 51.172 1.00 54.03 90 GLY A C 1
ATOM 729 O O . GLY A 1 90 ? -13.401 -5.658 51.881 1.00 54.03 90 GLY A O 1
ATOM 730 N N . ALA A 1 91 ? -11.939 -4.083 51.229 1.00 49.88 91 ALA A N 1
ATOM 731 C CA . ALA A 1 91 ? -10.816 -4.513 52.073 1.00 49.88 91 ALA A CA 1
ATOM 732 C C . ALA A 1 91 ? -10.676 -3.730 53.400 1.00 49.88 91 ALA A C 1
ATOM 734 O O . ALA A 1 91 ? -9.615 -3.766 54.025 1.00 49.88 91 ALA A O 1
ATOM 735 N N . LEU A 1 92 ? -11.718 -3.021 53.853 1.00 42.56 92 LEU A N 1
ATOM 736 C CA . LEU A 1 92 ? -11.742 -2.403 55.186 1.00 42.56 92 LEU A CA 1
ATOM 737 C C . LEU A 1 92 ? -11.987 -3.483 56.267 1.00 42.56 92 LEU A C 1
ATOM 739 O O . LEU A 1 92 ? -13.052 -4.104 56.255 1.00 42.56 92 LEU A O 1
ATOM 743 N N . PRO A 1 93 ? -11.049 -3.725 57.206 1.00 46.06 93 PRO A N 1
ATOM 744 C CA . PRO A 1 93 ? -11.241 -4.699 58.278 1.00 46.06 93 PRO A CA 1
ATOM 745 C C . PRO A 1 93 ? -12.336 -4.220 59.244 1.00 46.06 93 PRO A C 1
ATOM 747 O O . PRO A 1 93 ? -12.262 -3.121 59.790 1.00 46.06 93 PRO A O 1
ATOM 750 N N . GLN A 1 94 ? -13.352 -5.057 59.466 1.00 47.16 94 GLN A N 1
ATOM 751 C CA . GLN A 1 94 ? -14.480 -4.824 60.381 1.00 47.16 94 GLN A CA 1
ATOM 752 C C . GLN A 1 94 ? -14.120 -4.958 61.882 1.00 47.16 94 GLN A C 1
ATOM 754 O O . GLN A 1 94 ? -14.960 -5.378 62.669 1.00 47.16 94 GLN A O 1
ATOM 759 N N . ASP A 1 95 ? -12.921 -4.570 62.323 1.00 42.94 95 ASP A N 1
ATOM 760 C CA . ASP A 1 95 ? -12.491 -4.744 63.728 1.00 42.94 95 ASP A CA 1
ATOM 761 C C . ASP A 1 95 ? -12.555 -3.463 64.574 1.00 42.94 95 ASP A C 1
ATOM 763 O O . ASP A 1 95 ? -11.717 -3.221 65.443 1.00 42.94 95 ASP A O 1
ATOM 767 N N . GLN A 1 96 ? -13.571 -2.619 64.371 1.00 43.47 96 GLN A N 1
ATOM 768 C CA . GLN A 1 96 ? -13.804 -1.517 65.308 1.00 43.47 96 GLN A CA 1
ATOM 769 C C . GLN A 1 96 ? -15.267 -1.083 65.410 1.00 43.47 96 GLN A C 1
ATOM 771 O O . GLN A 1 96 ? -15.597 0.052 65.098 1.00 43.47 96 GLN A O 1
ATOM 776 N N . VAL A 1 97 ? -16.155 -1.961 65.881 1.00 46.22 97 VAL A N 1
ATOM 777 C CA . VAL A 1 97 ? -17.412 -1.554 66.545 1.00 46.22 97 VAL A CA 1
ATOM 778 C C . VAL A 1 97 ? -18.015 -2.742 67.301 1.00 46.22 97 VAL A C 1
ATOM 780 O O . VAL A 1 97 ? -18.822 -3.453 66.730 1.00 46.22 97 VAL A O 1
ATOM 783 N N . VAL A 1 98 ? -17.644 -2.945 68.572 1.00 42.78 98 VAL A N 1
ATOM 784 C CA . VAL A 1 98 ? -18.586 -3.098 69.706 1.00 42.78 98 VAL A CA 1
ATOM 785 C C . VAL A 1 98 ? -17.821 -2.754 70.991 1.00 42.78 98 VAL A C 1
ATOM 787 O O . VAL A 1 98 ? -16.924 -3.475 71.415 1.00 42.78 98 VAL A O 1
ATOM 790 N N . SER A 1 99 ? -18.183 -1.620 71.587 1.00 43.84 99 SER A N 1
ATOM 791 C CA . SER A 1 99 ? -17.868 -1.248 72.966 1.00 43.84 99 SER A CA 1
ATOM 792 C C . SER A 1 99 ? -18.904 -1.885 73.894 1.00 43.84 99 SER A C 1
ATOM 794 O O . SER A 1 99 ? -20.097 -1.688 73.662 1.00 43.84 99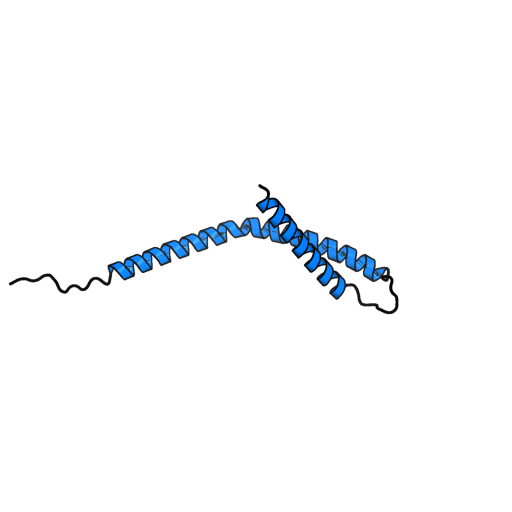 SER A O 1
ATOM 796 N N . ALA A 1 100 ? -18.458 -2.570 74.948 1.00 41.06 100 ALA A N 1
ATOM 797 C CA . ALA A 1 100 ? -19.160 -2.734 76.226 1.00 41.06 100 ALA A CA 1
ATOM 798 C C . ALA A 1 100 ? -18.140 -3.094 77.313 1.00 41.06 100 ALA A C 1
ATOM 800 O O . ALA A 1 100 ? -17.349 -4.032 77.072 1.00 41.06 100 ALA A O 1
#

Sequence (100 aa):
MEQNALRNFKDFLQLYNYMSHTCFQNCVNNFYSRDLASDEENCVDLCAKKHIKVNHKVMGVFMELQPMIINKRME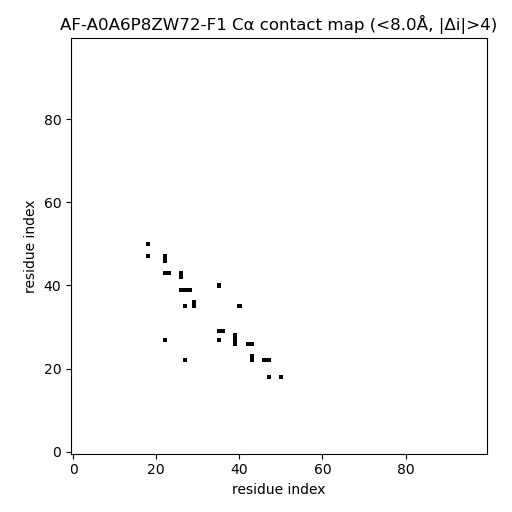EMNQAALQIEQAAAGALPQDQVVSA

pLDDT: mean 87.75, std 16.49, range [41.06, 98.31]

Organism: Thrips palmi (NCBI:txid161013)

Secondary structure (DSSP, 8-state):
-HHHHHHHHHHHHHHHHHHHHHHHHHH----SSSSPPHHHHHHHHHHHHHHHHHHHHHHHHHHHHHHHHHHHHHHHHHHHHHHHHHHHHTT----S----

Mean predicted aligned error: 9.6 Å

Radius of gyration: 27.92 Å; Cα contacts (8 Å, |Δi|>4): 16; chains: 1; bounding box: 41×35×96 Å

Solvent-accessible surface area (backbone atoms only — not comparable to full-atom values): 5899 Å² total; per-residue (Å²): 116,68,69,58,55,53,50,54,51,50,52,49,51,51,51,50,53,52,50,52,54,53,32,45,72,74,34,62,82,75,79,91,53,96,66,80,52,75,67,33,51,52,40,37,55,52,41,53,54,49,51,53,53,49,53,53,51,51,51,53,53,44,68,68,46,48,60,60,55,50,51,53,52,50,53,54,50,52,53,52,51,52,49,52,53,51,55,60,67,69,65,68,79,87,85,81,82,84,90,131